Protein AF-A0A1W9JA20-F1 (afdb_monomer)

Radius of gyration: 19.47 Å; Cα contacts (8 Å, |Δi|>4): 277; chains: 1; bounding box: 74×27×49 Å

Mean predicted aligned error: 7.64 Å

Sequence (150 aa):
MNIKDDNSDQLSATNKVINPKSLDDIVRKVRDELQIRLANELEIQGMQADIDMSTSEDIYDNWSLISFITPHHTYFRLIGEARSCKKIKISSSIFLVDSKNSAASTWIGPVYQLGTPNEGEPDINHLMCLCFYLHDIGIGSTFGVPEFFY

Solvent-accessible surface area (backbone atoms only — not comparable to full-atom values): 8794 Å² total; per-residue (Å²): 136,84,83,79,85,87,76,83,84,79,80,77,75,71,82,66,80,63,77,52,86,45,56,67,56,35,41,64,67,42,57,90,52,40,42,48,42,73,58,49,70,69,59,50,60,74,24,57,46,93,71,84,69,92,65,55,76,47,39,28,28,59,23,45,53,36,30,40,39,42,93,87,50,74,50,32,28,43,36,21,36,28,63,90,74,75,40,78,45,72,54,67,50,44,58,34,31,16,82,89,80,30,31,38,30,29,78,88,64,60,27,34,35,50,53,51,68,44,86,75,79,72,52,63,68,55,50,49,52,51,34,52,50,36,42,72,76,67,45,12,77,77,33,41,30,54,78,82,89,132

Structure (mmCIF, N/CA/C/O backbone):
data_AF-A0A1W9JA20-F1
#
_entry.id   AF-A0A1W9JA20-F1
#
loop_
_atom_site.group_PDB
_atom_site.id
_atom_site.type_symbol
_atom_site.label_atom_id
_atom_site.label_alt_id
_atom_site.label_comp_id
_atom_site.label_asym_id
_atom_site.label_entity_id
_atom_site.label_seq_id
_atom_site.pdbx_PDB_ins_code
_atom_site.Cartn_x
_atom_site.Cartn_y
_atom_site.Cartn_z
_atom_site.occupancy
_atom_site.B_iso_or_equiv
_atom_site.auth_seq_id
_atom_site.auth_comp_id
_atom_site.auth_asym_id
_atom_site.auth_atom_id
_atom_site.pdbx_PDB_model_num
ATOM 1 N N . MET A 1 1 ? -57.351 2.263 31.684 1.00 39.16 1 MET A N 1
ATOM 2 C CA . MET A 1 1 ? -56.017 1.643 31.801 1.00 39.16 1 MET A CA 1
ATOM 3 C C . MET A 1 1 ? -55.287 1.997 30.512 1.00 39.16 1 MET A C 1
ATOM 5 O O . MET A 1 1 ? -55.555 1.379 29.496 1.00 39.16 1 MET A O 1
ATOM 9 N N . ASN A 1 2 ? -54.534 3.102 30.512 1.00 36.88 2 ASN A N 1
ATOM 10 C CA . ASN A 1 2 ? -53.803 3.591 29.337 1.00 36.88 2 ASN A CA 1
ATOM 11 C C . ASN A 1 2 ? -52.396 3.003 29.390 1.00 36.88 2 ASN A C 1
ATOM 13 O O . ASN A 1 2 ? -51.619 3.375 30.268 1.00 36.88 2 ASN A O 1
ATOM 17 N N . ILE A 1 3 ? -52.097 2.078 28.483 1.00 46.84 3 ILE A N 1
ATOM 18 C CA . ILE A 1 3 ? -50.737 1.597 28.261 1.00 46.84 3 ILE A CA 1
ATOM 19 C C . ILE A 1 3 ? -50.075 2.630 27.350 1.00 46.84 3 ILE A C 1
ATOM 21 O O . ILE A 1 3 ? -50.508 2.847 26.222 1.00 46.84 3 ILE A O 1
ATOM 25 N N . LYS A 1 4 ? -49.097 3.347 27.908 1.00 47.56 4 LYS A N 1
ATOM 26 C CA . LYS A 1 4 ? -48.147 4.151 27.146 1.00 47.56 4 LYS A CA 1
ATOM 27 C C . LYS A 1 4 ? -47.209 3.176 26.438 1.00 47.56 4 LYS A C 1
ATOM 29 O O . LYS A 1 4 ? -46.406 2.536 27.111 1.00 47.56 4 LYS A O 1
ATOM 34 N N . ASP A 1 5 ? -47.308 3.082 25.119 1.00 47.91 5 ASP A N 1
ATOM 35 C CA . ASP A 1 5 ? -46.261 2.469 24.303 1.00 47.91 5 ASP A CA 1
ATOM 36 C C . ASP A 1 5 ? -45.160 3.509 24.079 1.00 47.91 5 ASP A C 1
ATOM 38 O O . ASP A 1 5 ? -45.166 4.290 23.132 1.00 47.91 5 ASP A O 1
ATOM 42 N N . ASP A 1 6 ? -44.249 3.540 25.046 1.00 53.19 6 ASP A N 1
ATOM 43 C CA . ASP A 1 6 ? -43.072 4.402 25.141 1.00 53.19 6 ASP A CA 1
ATOM 44 C C . ASP A 1 6 ? -41.864 3.681 24.514 1.00 53.19 6 ASP A C 1
ATOM 46 O O . ASP A 1 6 ? -40.923 3.292 25.203 1.00 53.19 6 ASP A O 1
ATOM 50 N N . ASN A 1 7 ? -41.944 3.358 23.215 1.00 49.97 7 ASN A N 1
ATOM 51 C CA . ASN A 1 7 ? -40.923 2.516 22.571 1.00 49.97 7 ASN A CA 1
ATOM 52 C C . ASN A 1 7 ? -40.637 2.844 21.093 1.00 49.97 7 ASN A C 1
ATOM 54 O O . ASN A 1 7 ? -40.244 1.967 20.325 1.00 49.97 7 ASN A O 1
ATOM 58 N N . SER A 1 8 ? -40.815 4.101 20.672 1.00 45.69 8 SER A N 1
ATOM 59 C CA . SER A 1 8 ? -40.436 4.556 19.320 1.00 45.69 8 SER A CA 1
ATOM 60 C C . SER A 1 8 ? -39.028 5.158 19.217 1.00 45.69 8 SER A C 1
ATOM 62 O O . SER A 1 8 ? -38.548 5.368 18.105 1.00 45.69 8 SER A O 1
ATOM 64 N N . ASP A 1 9 ? -38.336 5.394 20.336 1.00 46.34 9 ASP A N 1
ATOM 65 C CA . ASP A 1 9 ? -37.213 6.349 20.369 1.00 46.34 9 ASP A CA 1
ATOM 66 C C . ASP A 1 9 ? -35.808 5.726 20.519 1.00 46.34 9 ASP A C 1
ATOM 68 O O . ASP A 1 9 ? -34.854 6.434 20.832 1.00 46.34 9 ASP A O 1
ATOM 72 N N . GLN A 1 10 ? -35.619 4.421 20.269 1.00 44.81 10 GLN A N 1
ATOM 73 C CA . GLN A 1 10 ? -34.287 3.784 20.408 1.00 44.81 10 GLN A CA 1
ATOM 74 C C . GLN A 1 10 ? -33.666 3.175 19.141 1.00 44.81 10 GLN A C 1
ATOM 76 O O . GLN A 1 10 ? -32.565 2.635 19.215 1.00 44.81 10 GLN A O 1
ATOM 81 N N . LEU A 1 11 ? -34.280 3.300 17.960 1.00 42.81 11 LEU A N 1
ATOM 82 C CA . LEU A 1 11 ? -33.7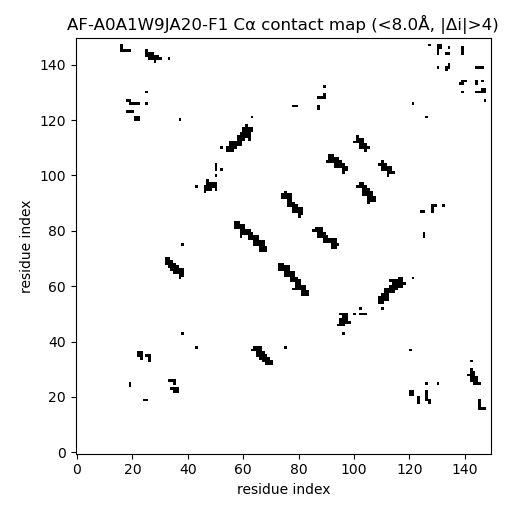23 2.711 16.724 1.00 42.81 11 LEU A CA 1
ATOM 83 C C . LEU A 1 11 ? -33.112 3.712 15.734 1.00 42.81 11 LEU A C 1
ATOM 85 O O . LEU A 1 11 ? -32.604 3.304 14.693 1.00 42.81 11 LEU A O 1
ATOM 89 N N . SER A 1 12 ? -33.061 5.004 16.059 1.00 40.94 12 SER A N 1
ATOM 90 C CA . SER A 1 12 ? -32.376 6.007 15.233 1.00 40.94 12 SER A CA 1
ATOM 91 C C . SER A 1 12 ? -30.962 6.314 15.734 1.00 40.94 12 SER A C 1
ATOM 93 O O . SER A 1 12 ? -30.542 7.473 15.745 1.00 40.94 12 SER A O 1
ATOM 95 N N . ALA A 1 13 ? -30.199 5.296 16.144 1.00 44.47 13 ALA A N 1
ATOM 96 C CA . ALA A 1 13 ? -28.748 5.430 16.206 1.00 44.47 13 ALA A CA 1
ATOM 97 C C . ALA A 1 13 ? -28.250 5.514 14.759 1.00 44.47 13 ALA A C 1
ATOM 99 O O . ALA A 1 13 ? -27.925 4.518 14.124 1.00 44.47 13 ALA A O 1
ATOM 100 N N . THR A 1 14 ? -28.318 6.726 14.215 1.00 40.81 14 THR A N 1
ATOM 101 C CA . THR A 1 14 ? -27.842 7.140 12.901 1.00 40.81 14 THR A CA 1
ATOM 102 C C . THR A 1 14 ? -26.516 6.449 12.587 1.00 40.81 14 THR A C 1
ATOM 104 O O . THR A 1 14 ? -25.459 6.909 13.020 1.00 40.81 14 THR A O 1
ATOM 107 N N . ASN A 1 15 ? -26.560 5.383 11.781 1.00 48.25 15 ASN A N 1
ATOM 108 C CA . ASN A 1 15 ? -25.437 4.955 10.952 1.00 48.25 15 ASN A CA 1
ATOM 109 C C . ASN A 1 15 ? -25.220 6.064 9.923 1.00 48.25 15 ASN A C 1
ATOM 111 O O . ASN A 1 15 ? -25.585 5.964 8.754 1.00 48.25 15 ASN A O 1
ATOM 115 N N . LYS A 1 16 ? -24.721 7.206 10.396 1.00 54.25 16 LYS A N 1
ATOM 116 C CA . LYS A 1 16 ? -24.304 8.296 9.540 1.00 54.25 16 LYS A CA 1
ATOM 117 C C . LYS A 1 16 ? -23.157 7.702 8.732 1.00 54.25 16 LYS A C 1
ATOM 119 O O . LYS A 1 16 ? -22.160 7.276 9.313 1.00 54.25 16 LYS A O 1
ATOM 124 N N . VAL A 1 17 ? -23.333 7.604 7.419 1.00 58.72 17 VAL A N 1
ATOM 125 C CA . VAL A 1 17 ? -22.258 7.232 6.500 1.00 58.72 17 VAL A CA 1
ATOM 126 C C . VAL A 1 17 ? -21.182 8.304 6.664 1.00 58.72 17 VAL A C 1
ATOM 128 O O . VAL A 1 17 ? -21.326 9.430 6.192 1.00 58.72 17 VAL A O 1
ATOM 131 N N . ILE A 1 18 ? -20.167 8.009 7.474 1.00 73.56 18 ILE A N 1
ATOM 132 C CA . ILE A 1 18 ? -19.044 8.910 7.715 1.00 73.56 18 ILE A CA 1
ATOM 133 C C . ILE A 1 18 ? -17.933 8.438 6.792 1.00 73.56 18 ILE A C 1
ATOM 135 O O . ILE A 1 18 ? -17.288 7.426 7.072 1.00 73.56 18 ILE A O 1
ATOM 139 N N . ASN A 1 19 ? -17.718 9.189 5.718 1.00 83.62 19 ASN A N 1
ATOM 140 C CA . ASN A 1 19 ? -16.559 9.041 4.848 1.00 83.62 19 ASN A CA 1
ATOM 141 C C . ASN A 1 19 ? -15.269 9.239 5.675 1.00 83.62 19 ASN A C 1
ATOM 143 O O . ASN A 1 19 ? -15.218 10.202 6.451 1.00 83.62 19 ASN A O 1
ATOM 147 N N . PRO A 1 20 ? -14.250 8.365 5.559 1.00 88.50 20 PRO A N 1
ATOM 148 C CA . PRO A 1 20 ? -12.968 8.560 6.218 1.00 88.50 20 PRO A CA 1
ATOM 149 C C . PRO A 1 20 ? -12.317 9.826 5.670 1.00 88.50 20 PRO A C 1
ATOM 151 O O . PRO A 1 20 ? -12.357 10.076 4.465 1.00 88.50 20 PRO A O 1
ATOM 154 N N . LYS A 1 21 ? -11.740 10.637 6.556 1.00 90.25 21 LYS A N 1
ATOM 155 C CA . LYS A 1 21 ? -10.963 11.818 6.158 1.00 90.25 21 LYS 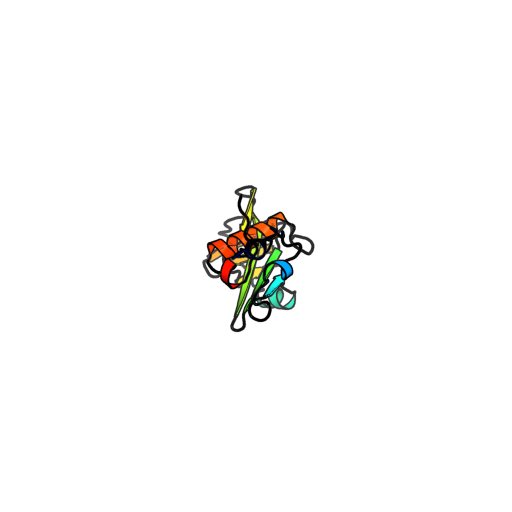A CA 1
ATOM 156 C C . LYS A 1 21 ? -9.460 11.556 6.188 1.00 90.25 21 LYS A C 1
ATOM 158 O O . LYS A 1 21 ? -8.706 12.365 5.662 1.00 90.25 21 LYS A O 1
ATOM 163 N N . SER A 1 22 ? -9.057 10.448 6.804 1.00 93.38 22 SER A N 1
ATOM 164 C CA . SER A 1 22 ? -7.688 9.951 6.902 1.00 93.38 22 SER A CA 1
ATOM 165 C C . SER A 1 22 ? -7.686 8.427 7.061 1.00 93.38 22 SER A C 1
ATOM 167 O O . SER A 1 22 ? -8.730 7.809 7.298 1.00 93.38 22 SER A O 1
ATOM 169 N N . LEU A 1 23 ? -6.510 7.816 6.970 1.00 92.81 23 LEU A N 1
ATOM 170 C CA . LEU A 1 23 ? -6.248 6.409 7.252 1.00 92.81 23 LEU A CA 1
ATOM 171 C C . LEU A 1 23 ? -6.632 6.052 8.698 1.00 92.81 23 LEU A C 1
ATOM 173 O O . LEU A 1 23 ? -7.258 5.018 8.929 1.00 92.81 23 LEU A O 1
ATOM 177 N N . ASP A 1 24 ? -6.378 6.951 9.653 1.00 90.00 24 ASP A N 1
ATOM 178 C CA . ASP A 1 24 ? -6.768 6.779 11.062 1.00 90.00 24 ASP A CA 1
ATOM 179 C C . ASP A 1 24 ? -8.296 6.701 11.256 1.00 90.00 24 ASP A C 1
ATOM 181 O O . ASP A 1 24 ? -8.791 6.066 12.194 1.00 90.00 24 ASP A O 1
ATOM 185 N N . ASP A 1 25 ? -9.080 7.320 10.367 1.00 89.19 25 ASP A N 1
ATOM 186 C CA . ASP A 1 25 ? -10.547 7.283 10.414 1.00 89.19 25 ASP A CA 1
ATOM 187 C C . ASP A 1 25 ? -11.146 5.965 9.895 1.00 89.19 25 ASP A C 1
ATOM 189 O O . ASP A 1 25 ? -12.354 5.731 10.074 1.00 89.19 25 ASP A O 1
ATOM 193 N N . ILE A 1 26 ? -10.329 5.112 9.262 1.00 90.00 26 ILE A N 1
ATOM 194 C CA . ILE A 1 26 ? -10.754 3.831 8.688 1.00 90.00 26 ILE A CA 1
ATOM 195 C C . ILE A 1 26 ? -10.997 2.799 9.787 1.00 90.00 26 ILE A C 1
ATOM 197 O O . ILE A 1 26 ? -12.040 2.153 9.781 1.00 90.00 26 ILE A O 1
ATOM 201 N N . VAL A 1 27 ? -10.091 2.642 10.755 1.00 88.56 27 VAL A N 1
ATOM 202 C CA . VAL A 1 27 ? -10.294 1.705 11.874 1.00 88.56 27 VAL A CA 1
ATOM 203 C C . VAL A 1 27 ? -10.990 2.434 13.019 1.00 88.56 27 VAL A C 1
ATOM 205 O O . VAL A 1 27 ? -10.481 3.429 13.534 1.00 88.56 27 VAL A O 1
ATOM 208 N N . ARG A 1 28 ? -12.166 1.956 13.445 1.00 86.44 28 ARG A N 1
ATOM 209 C CA . ARG A 1 28 ? -12.993 2.662 14.449 1.00 86.44 28 ARG A CA 1
ATOM 210 C C . ARG A 1 28 ? -13.236 1.893 15.736 1.00 86.44 28 ARG A C 1
ATOM 212 O O . ARG A 1 28 ? -13.446 2.527 16.763 1.00 86.44 28 ARG A O 1
ATOM 219 N N . LYS A 1 29 ? -13.242 0.558 15.692 1.00 83.81 29 LYS A N 1
ATOM 220 C CA . LYS A 1 29 ? -13.588 -0.268 16.863 1.00 83.81 29 LYS A CA 1
ATOM 221 C C . LYS A 1 29 ? -12.374 -0.711 17.670 1.00 83.81 29 LYS A C 1
ATOM 223 O O . LYS A 1 29 ? -12.414 -0.639 18.889 1.00 83.81 29 LYS A O 1
ATOM 228 N N . VAL A 1 30 ? -11.312 -1.152 16.999 1.00 83.50 30 VAL A N 1
ATOM 229 C CA . VAL A 1 30 ? -10.144 -1.777 17.645 1.00 83.50 30 VAL A CA 1
ATOM 230 C C . VAL A 1 30 ? -8.844 -1.119 17.179 1.00 83.50 30 VAL A C 1
ATOM 232 O O . VAL A 1 30 ? -7.952 -1.751 16.626 1.00 83.50 30 VAL A O 1
ATOM 235 N N . ARG A 1 31 ? -8.740 0.200 17.387 1.00 84.94 31 ARG A N 1
ATOM 236 C CA . ARG A 1 31 ? -7.548 0.994 17.015 1.00 84.94 31 ARG A CA 1
ATOM 237 C C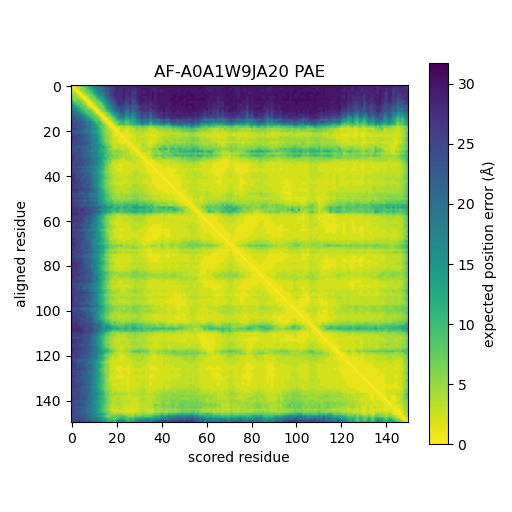 . ARG A 1 31 ? -6.264 0.538 17.719 1.00 84.94 31 ARG A C 1
ATOM 239 O O . ARG A 1 31 ? -5.173 0.788 17.216 1.00 84.94 31 ARG A O 1
ATOM 246 N N . ASP A 1 32 ? -6.406 -0.144 18.852 1.00 83.38 32 ASP A N 1
ATOM 247 C CA . ASP A 1 32 ? -5.289 -0.729 19.597 1.00 83.38 32 ASP A CA 1
ATOM 248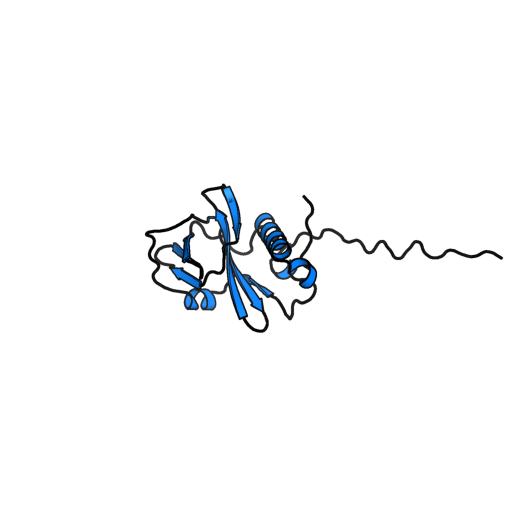 C C . ASP A 1 32 ? -4.803 -2.055 18.981 1.00 83.38 32 ASP A C 1
ATOM 250 O O . ASP A 1 32 ? -3.674 -2.472 19.223 1.00 83.38 32 ASP A O 1
ATOM 254 N N . GLU A 1 33 ? -5.635 -2.713 18.164 1.00 86.56 33 GLU A N 1
ATOM 255 C CA . GLU A 1 33 ? -5.326 -3.996 17.516 1.00 86.56 33 GLU A CA 1
ATOM 256 C C . GLU A 1 33 ? -4.981 -3.845 16.034 1.00 86.56 33 GLU A C 1
ATOM 258 O O . GLU A 1 33 ? -4.259 -4.667 15.481 1.00 86.56 33 GLU A O 1
ATOM 263 N N . LEU A 1 34 ? -5.496 -2.821 15.359 1.00 89.69 34 LEU A N 1
ATOM 264 C CA . LEU A 1 34 ? -5.153 -2.550 13.971 1.00 89.69 34 LEU A CA 1
ATOM 265 C C . LEU A 1 34 ? -4.934 -1.061 13.763 1.00 89.69 34 LEU A C 1
ATOM 267 O O . LEU A 1 34 ? -5.824 -0.247 14.006 1.00 89.69 34 LEU A O 1
ATOM 271 N N . GLN A 1 35 ? -3.767 -0.731 13.222 1.00 93.62 35 GLN A N 1
ATOM 272 C CA . GLN A 1 35 ? -3.458 0.607 12.741 1.00 93.62 35 GLN A CA 1
ATOM 273 C C . GLN A 1 35 ? -3.178 0.559 11.246 1.00 93.62 35 GLN A C 1
ATOM 275 O O . GLN A 1 35 ? -2.483 -0.334 10.755 1.00 93.62 35 GLN A O 1
ATOM 280 N N . ILE A 1 36 ? -3.727 1.535 10.532 1.00 95.56 36 ILE A N 1
ATOM 281 C CA . ILE A 1 36 ? -3.493 1.744 9.109 1.00 95.56 36 ILE A CA 1
ATOM 282 C C . ILE A 1 36 ? -2.855 3.117 8.987 1.00 95.56 36 ILE A C 1
ATOM 284 O O . ILE A 1 36 ? -3.453 4.106 9.395 1.00 95.56 36 ILE A O 1
ATOM 288 N N . ARG A 1 37 ? -1.646 3.176 8.440 1.00 96.44 37 ARG A N 1
ATOM 289 C CA . ARG A 1 37 ? -0.923 4.433 8.231 1.00 96.44 37 ARG A CA 1
ATOM 290 C C . ARG A 1 37 ? -0.030 4.346 7.006 1.00 96.44 37 ARG A C 1
ATOM 292 O O . ARG A 1 37 ? 0.188 3.263 6.470 1.00 96.44 37 ARG A O 1
ATOM 299 N N . LEU A 1 38 ? 0.533 5.472 6.590 1.00 97.62 38 LEU A N 1
ATOM 300 C CA . LEU A 1 38 ? 1.625 5.463 5.623 1.00 97.62 38 LEU A CA 1
ATOM 301 C C . LEU A 1 38 ? 2.841 4.715 6.193 1.00 97.62 38 LEU A C 1
ATOM 303 O O . LEU A 1 38 ? 3.136 4.786 7.397 1.00 97.62 38 LEU A O 1
ATOM 307 N N . ALA A 1 39 ? 3.543 3.998 5.319 1.00 97.19 39 ALA A N 1
ATOM 308 C CA . ALA A 1 39 ? 4.833 3.413 5.638 1.00 97.19 39 ALA A CA 1
ATOM 309 C C . ALA A 1 39 ? 5.843 4.518 5.932 1.00 97.19 39 ALA A C 1
ATOM 311 O O . ALA A 1 39 ? 5.925 5.515 5.214 1.00 97.19 39 ALA A O 1
ATOM 312 N N . ASN A 1 40 ? 6.592 4.351 7.018 1.00 96.19 40 ASN A N 1
ATOM 313 C CA . ASN A 1 40 ? 7.624 5.308 7.386 1.00 96.19 40 ASN A CA 1
ATOM 314 C C . ASN A 1 40 ? 8.947 4.985 6.678 1.00 96.19 40 ASN A C 1
ATOM 316 O O . ASN A 1 40 ? 9.130 3.913 6.102 1.00 96.19 40 ASN A O 1
ATOM 320 N N . GLU A 1 41 ? 9.889 5.921 6.739 1.00 95.50 41 GLU A N 1
ATOM 321 C CA . GLU A 1 41 ? 11.169 5.783 6.047 1.00 95.50 41 GLU A CA 1
ATOM 322 C C . GLU A 1 41 ? 11.976 4.561 6.516 1.00 95.50 41 GLU A C 1
ATOM 324 O O . GLU A 1 41 ? 12.549 3.865 5.686 1.00 95.50 41 GLU A O 1
ATOM 329 N N . LEU A 1 42 ? 11.975 4.247 7.817 1.00 96.81 42 LEU A N 1
ATOM 330 C CA . LEU A 1 42 ? 12.693 3.083 8.352 1.00 96.81 42 LEU A CA 1
ATOM 331 C C . LEU A 1 42 ? 12.108 1.763 7.836 1.00 96.81 42 LEU A C 1
ATOM 333 O O . LEU A 1 42 ? 12.851 0.834 7.526 1.00 96.81 42 LEU A O 1
ATOM 337 N N . GLU A 1 43 ? 10.783 1.681 7.722 1.00 96.94 43 GLU A N 1
ATOM 338 C CA . GLU A 1 43 ? 10.095 0.529 7.140 1.00 96.94 43 GLU A CA 1
ATOM 339 C C . GLU A 1 43 ? 10.460 0.364 5.664 1.00 96.94 43 GLU A C 1
ATOM 341 O O . GLU A 1 43 ? 10.809 -0.737 5.241 1.00 96.94 43 GLU A O 1
ATOM 346 N N . ILE A 1 44 ? 10.441 1.457 4.896 1.00 96.25 44 ILE A N 1
ATOM 347 C CA . ILE A 1 44 ? 10.808 1.452 3.473 1.00 96.25 44 ILE A CA 1
ATOM 348 C C . ILE A 1 44 ? 12.274 1.045 3.292 1.00 96.25 44 ILE A C 1
ATOM 350 O O . ILE A 1 44 ? 12.569 0.169 2.481 1.00 96.25 44 ILE A O 1
ATOM 354 N N . GLN A 1 45 ? 13.188 1.613 4.084 1.00 96.44 45 GLN A N 1
ATOM 355 C CA . GLN A 1 45 ? 14.606 1.246 4.077 1.00 96.44 45 GLN A CA 1
ATOM 356 C C . GLN A 1 45 ? 14.810 -0.238 4.416 1.00 96.44 45 GLN A C 1
ATOM 358 O O . GLN A 1 45 ? 15.643 -0.897 3.798 1.00 96.44 45 GLN A O 1
ATOM 363 N N . GLY A 1 46 ? 14.026 -0.787 5.350 1.00 96.62 46 GLY A N 1
ATOM 364 C CA . GLY A 1 46 ? 14.061 -2.207 5.709 1.00 96.62 46 GLY A CA 1
ATOM 365 C C . GLY A 1 46 ? 13.599 -3.159 4.599 1.00 96.62 46 GLY A C 1
ATOM 366 O O . GLY A 1 46 ? 13.936 -4.340 4.643 1.00 96.62 46 GLY A O 1
ATOM 367 N N . MET A 1 47 ? 12.865 -2.659 3.601 1.00 96.88 47 MET A N 1
ATOM 368 C CA . MET A 1 47 ? 12.423 -3.412 2.420 1.00 96.88 47 MET A CA 1
ATOM 369 C C . MET A 1 47 ? 13.330 -3.201 1.198 1.00 96.88 47 MET A C 1
ATOM 371 O O . MET A 1 47 ? 13.058 -3.755 0.134 1.00 96.88 47 MET A O 1
ATOM 375 N N . GLN A 1 48 ? 14.382 -2.385 1.306 1.00 97.38 48 GLN A N 1
ATOM 376 C CA . GLN A 1 48 ? 15.177 -1.990 0.149 1.00 97.38 48 GLN A CA 1
ATOM 377 C C . GLN A 1 48 ? 15.959 -3.179 -0.438 1.00 97.38 48 GLN A C 1
ATOM 379 O O . GLN A 1 48 ? 16.760 -3.812 0.251 1.00 97.38 48 GLN A O 1
ATOM 384 N N . ALA A 1 49 ? 15.771 -3.449 -1.730 1.00 96.44 49 ALA A N 1
ATOM 385 C CA . ALA A 1 49 ? 16.516 -4.459 -2.483 1.00 96.44 49 ALA A CA 1
ATOM 386 C C . ALA A 1 49 ? 16.592 -4.102 -3.973 1.00 96.44 49 ALA A C 1
ATOM 388 O O . ALA A 1 49 ? 15.800 -3.299 -4.462 1.00 96.44 49 ALA A O 1
ATOM 389 N N . ASP A 1 50 ? 17.529 -4.720 -4.692 1.00 96.00 50 ASP A N 1
ATOM 390 C CA . ASP A 1 50 ? 17.574 -4.649 -6.154 1.00 96.00 50 ASP A CA 1
ATOM 391 C C . ASP A 1 50 ? 16.506 -5.589 -6.733 1.00 96.00 50 ASP A C 1
ATOM 393 O O . ASP A 1 50 ? 16.494 -6.787 -6.431 1.00 96.00 50 ASP A O 1
ATOM 397 N N . ILE A 1 51 ? 15.604 -5.054 -7.559 1.00 95.12 51 ILE A N 1
ATOM 398 C CA . ILE A 1 51 ? 14.504 -5.819 -8.163 1.00 95.12 51 ILE A CA 1
ATOM 399 C C . ILE A 1 51 ? 14.745 -5.976 -9.668 1.00 95.12 51 ILE A C 1
ATOM 401 O O . ILE A 1 51 ? 15.013 -5.001 -10.375 1.00 95.12 51 ILE A O 1
ATOM 405 N N . ASP A 1 52 ? 14.613 -7.209 -10.172 1.00 92.19 52 ASP A N 1
ATOM 406 C CA . ASP A 1 52 ? 14.603 -7.471 -11.613 1.00 92.19 52 ASP A CA 1
ATOM 407 C C . ASP A 1 52 ? 13.287 -6.984 -12.237 1.00 92.19 52 ASP A C 1
ATOM 409 O O . ASP A 1 52 ? 12.198 -7.454 -11.906 1.00 92.19 52 ASP A O 1
ATOM 413 N N . MET A 1 53 ? 13.406 -6.043 -13.170 1.00 89.56 53 MET A N 1
ATOM 414 C CA . MET A 1 53 ? 12.284 -5.394 -13.849 1.00 89.56 53 MET A CA 1
ATOM 415 C C . MET A 1 53 ? 11.832 -6.115 -15.121 1.00 89.56 53 MET A C 1
ATOM 417 O O . MET A 1 53 ? 10.950 -5.619 -15.820 1.00 89.56 53 MET A O 1
ATOM 421 N N . SER A 1 54 ? 12.409 -7.275 -15.444 1.00 87.69 54 SER A N 1
ATOM 422 C CA . SER A 1 54 ? 12.098 -8.031 -16.664 1.00 87.69 54 SER A CA 1
ATOM 423 C C . SER A 1 54 ? 10.624 -8.449 -16.799 1.00 87.69 54 SER A C 1
ATOM 425 O O . SER A 1 54 ? 10.170 -8.730 -17.908 1.00 87.69 54 SER A O 1
ATOM 427 N N . THR A 1 55 ? 9.868 -8.472 -15.696 1.00 81.75 55 THR A N 1
ATOM 428 C CA . THR A 1 55 ? 8.494 -8.999 -15.622 1.00 81.75 55 THR A CA 1
ATOM 429 C C . THR A 1 55 ? 7.500 -8.036 -14.963 1.00 81.75 55 THR A C 1
ATOM 431 O O . THR A 1 55 ? 6.538 -8.479 -14.338 1.00 81.75 55 THR A O 1
ATOM 434 N N . SER A 1 56 ? 7.702 -6.718 -15.084 1.00 85.12 56 SER A N 1
ATOM 435 C CA . SER A 1 56 ? 6.774 -5.758 -14.471 1.00 85.12 56 SER A CA 1
ATOM 436 C C . SER A 1 56 ? 5.343 -5.898 -15.019 1.00 85.12 56 SER A C 1
ATOM 438 O O . SER A 1 56 ? 5.117 -5.912 -16.230 1.00 85.12 56 SER A O 1
ATOM 440 N N . GLU A 1 57 ? 4.366 -6.018 -14.116 1.00 87.94 57 GLU A N 1
ATOM 441 C CA . GLU A 1 57 ? 2.961 -6.249 -14.483 1.00 87.94 57 GLU A CA 1
ATOM 442 C C . GLU A 1 57 ? 2.218 -4.953 -14.821 1.00 87.94 57 GLU A C 1
ATOM 444 O O . GLU A 1 57 ? 1.390 -4.923 -15.732 1.00 87.94 57 GLU A O 1
ATOM 449 N N . ASP A 1 58 ? 2.481 -3.879 -14.071 1.00 94.38 58 ASP A N 1
ATOM 450 C CA . ASP A 1 58 ? 1.802 -2.592 -14.228 1.00 94.38 58 ASP A CA 1
ATOM 451 C C . ASP A 1 58 ? 2.633 -1.444 -13.638 1.00 94.38 58 ASP A C 1
ATOM 453 O O . ASP A 1 58 ? 3.622 -1.661 -12.927 1.00 94.38 58 ASP A O 1
ATOM 457 N N . ILE A 1 59 ? 2.191 -0.216 -13.908 1.00 96.75 59 ILE A N 1
ATOM 458 C CA . ILE A 1 59 ? 2.730 1.010 -13.322 1.00 96.75 59 ILE A CA 1
ATOM 459 C C . ILE A 1 59 ? 1.652 1.647 -12.445 1.00 96.75 59 ILE A C 1
ATOM 461 O O . ILE A 1 59 ? 0.531 1.872 -12.907 1.00 96.75 59 ILE A O 1
ATOM 465 N N . TYR A 1 60 ? 1.997 1.943 -11.196 1.00 97.38 60 TYR A N 1
ATOM 466 C CA . TYR A 1 60 ? 1.119 2.630 -10.252 1.00 97.38 60 TYR A CA 1
ATOM 467 C C . TYR A 1 60 ? 1.544 4.096 -10.163 1.00 97.38 60 TYR A C 1
ATOM 469 O O . TYR A 1 60 ? 2.648 4.387 -9.708 1.00 97.38 60 TYR A O 1
ATOM 477 N N . ASP A 1 61 ? 0.684 5.009 -10.607 1.00 97.75 61 ASP A N 1
ATOM 478 C CA . ASP A 1 61 ? 0.819 6.447 -10.356 1.00 97.75 61 ASP A CA 1
ATOM 479 C C . ASP A 1 61 ? 0.026 6.854 -9.114 1.00 97.75 61 ASP A C 1
ATOM 481 O O . ASP A 1 61 ? -0.810 6.096 -8.622 1.00 97.75 61 ASP A O 1
ATOM 485 N N . ASN A 1 62 ? 0.288 8.065 -8.621 1.00 97.38 62 ASN A N 1
ATOM 486 C CA . ASN A 1 62 ? -0.347 8.636 -7.437 1.00 97.38 62 ASN A CA 1
ATOM 487 C C . ASN A 1 62 ? -0.365 7.644 -6.260 1.00 97.38 62 ASN A C 1
ATOM 489 O O . ASN A 1 62 ? -1.387 7.415 -5.618 1.00 97.38 62 ASN A O 1
ATOM 493 N N . TRP A 1 63 ? 0.759 6.957 -6.047 1.00 97.44 63 TRP A N 1
ATOM 494 C CA . TRP A 1 63 ? 0.787 5.782 -5.184 1.00 97.44 63 TRP A CA 1
ATOM 495 C C . TRP A 1 63 ? 1.186 6.112 -3.745 1.00 97.44 63 TRP A C 1
ATOM 497 O O . TRP A 1 63 ? 1.989 7.004 -3.481 1.00 97.44 63 TRP A O 1
ATOM 507 N N . SER A 1 64 ? 0.679 5.333 -2.796 1.00 97.81 64 SER A N 1
ATOM 508 C CA . SER A 1 64 ? 1.105 5.340 -1.397 1.00 97.81 64 SER A CA 1
ATOM 509 C C . SER A 1 64 ? 1.420 3.922 -0.935 1.00 97.81 64 SER A C 1
ATOM 511 O O . SER A 1 64 ? 0.724 2.968 -1.290 1.00 97.81 64 SER A O 1
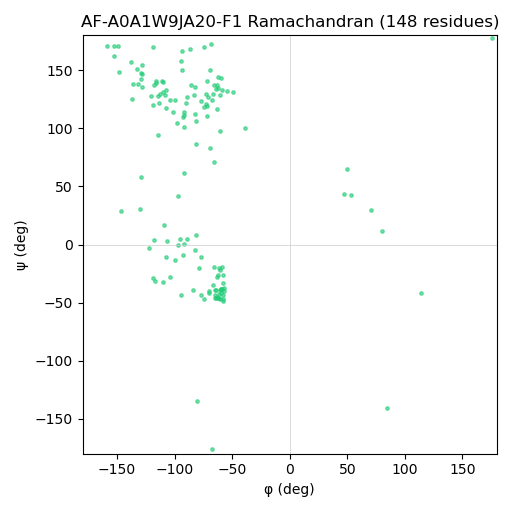ATOM 513 N N . LEU A 1 65 ? 2.460 3.776 -0.114 1.00 97.56 65 LEU A N 1
ATOM 514 C CA . LEU A 1 65 ? 2.747 2.519 0.570 1.00 97.56 65 LEU A CA 1
ATOM 515 C C . LEU A 1 65 ? 2.068 2.539 1.941 1.00 97.56 65 LEU A C 1
ATOM 517 O O . LEU A 1 65 ? 2.407 3.355 2.796 1.00 97.56 65 LEU A O 1
ATOM 521 N N . ILE A 1 66 ? 1.084 1.664 2.128 1.00 97.81 66 ILE A N 1
ATOM 522 C CA . ILE A 1 66 ? 0.253 1.596 3.330 1.00 97.81 66 ILE A CA 1
ATOM 523 C C . ILE A 1 66 ? 0.761 0.480 4.237 1.00 97.81 66 ILE A C 1
ATOM 525 O O . ILE A 1 66 ? 0.828 -0.679 3.822 1.00 97.81 66 ILE A O 1
ATOM 529 N N . SER A 1 67 ? 1.068 0.829 5.482 1.00 97.56 67 SER A N 1
ATOM 530 C CA . SER A 1 67 ? 1.368 -0.102 6.565 1.00 97.56 67 SER A CA 1
ATOM 531 C C . SER A 1 67 ? 0.090 -0.490 7.291 1.00 97.56 67 SER A C 1
ATOM 533 O O . SER A 1 67 ? -0.643 0.362 7.794 1.00 97.56 67 SER A O 1
ATOM 535 N N . PHE A 1 68 ? -0.126 -1.793 7.405 1.00 95.50 68 PHE A N 1
ATOM 536 C CA . PHE A 1 68 ? -1.122 -2.388 8.280 1.00 95.50 68 PHE A CA 1
ATOM 537 C C . PHE A 1 68 ? -0.413 -3.046 9.450 1.00 95.50 68 PHE A C 1
ATOM 539 O O . PHE A 1 68 ? 0.365 -3.983 9.262 1.00 95.50 68 PHE A O 1
ATOM 546 N N . ILE A 1 69 ? -0.680 -2.559 10.653 1.00 94.81 69 ILE A N 1
ATOM 547 C CA . ILE 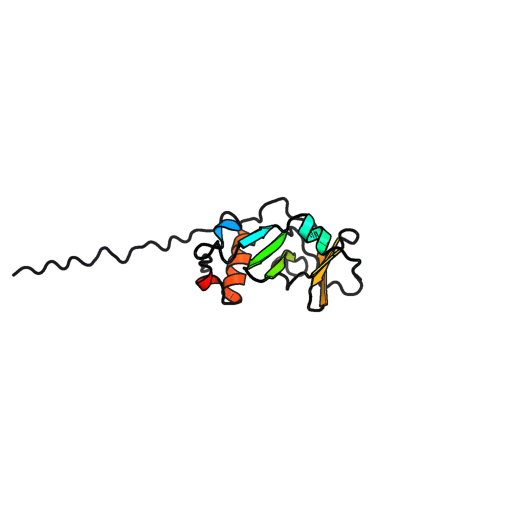A 1 69 ? 0.025 -2.964 11.866 1.00 94.81 69 ILE A CA 1
ATOM 548 C C . ILE A 1 69 ? -0.958 -3.693 12.761 1.00 94.81 69 ILE A C 1
ATOM 550 O O . ILE A 1 69 ? -1.976 -3.130 13.149 1.00 94.81 69 ILE A O 1
ATOM 554 N N . THR A 1 70 ? -0.626 -4.935 13.088 1.00 92.12 70 THR A N 1
ATOM 555 C CA . THR A 1 70 ? -1.359 -5.796 14.023 1.00 92.12 70 THR A CA 1
ATOM 556 C C . THR A 1 70 ? -0.447 -6.162 15.200 1.00 92.12 70 THR A C 1
ATOM 558 O O . THR A 1 70 ? 0.764 -5.946 15.099 1.00 92.12 70 THR A O 1
ATOM 561 N N . PRO A 1 71 ? -0.944 -6.782 16.290 1.00 91.06 71 PRO A N 1
ATOM 562 C CA . PRO A 1 71 ? -0.102 -7.149 17.432 1.00 91.06 71 PRO A CA 1
ATOM 563 C C . PRO A 1 71 ? 1.020 -8.134 17.088 1.00 91.06 71 PRO A C 1
ATOM 565 O O . PRO A 1 71 ? 1.983 -8.261 17.840 1.00 91.06 71 PRO A O 1
ATOM 568 N N . HIS A 1 72 ? 0.890 -8.861 15.976 1.00 91.31 72 HIS A N 1
ATOM 569 C CA . HIS A 1 72 ? 1.817 -9.926 15.600 1.00 91.31 72 HIS A CA 1
ATOM 570 C C . HIS A 1 72 ? 2.671 -9.577 14.386 1.00 91.31 72 HIS A C 1
ATOM 572 O O . HIS A 1 72 ? 3.813 -10.023 14.295 1.00 91.31 72 HIS A O 1
ATOM 578 N N . HIS A 1 73 ? 2.131 -8.792 13.452 1.00 93.12 73 HIS A N 1
ATOM 579 C CA . HIS A 1 73 ? 2.765 -8.549 12.163 1.00 93.12 73 HIS A CA 1
ATOM 580 C C . HIS A 1 73 ? 2.456 -7.153 11.624 1.00 93.12 73 HIS A C 1
ATOM 582 O O . HIS A 1 73 ? 1.346 -6.641 11.789 1.00 93.12 73 HIS A O 1
ATOM 588 N N . THR A 1 74 ? 3.419 -6.606 10.887 1.00 94.81 74 THR A N 1
ATOM 589 C CA . THR A 1 74 ? 3.210 -5.478 9.978 1.00 94.81 74 THR A CA 1
ATOM 590 C C . THR A 1 74 ? 3.270 -5.996 8.550 1.00 94.81 74 THR A C 1
ATOM 592 O O . THR A 1 74 ? 4.181 -6.748 8.203 1.00 94.81 74 THR A O 1
ATOM 595 N N . TYR A 1 75 ? 2.308 -5.610 7.721 1.00 94.81 75 TYR A N 1
ATOM 596 C CA . TYR A 1 75 ? 2.322 -5.904 6.292 1.00 94.81 75 TYR A CA 1
ATOM 597 C C . TYR A 1 75 ? 2.074 -4.636 5.485 1.00 94.81 75 TYR A C 1
ATOM 599 O O . TYR A 1 75 ? 1.344 -3.742 5.908 1.00 94.81 75 TYR A O 1
ATOM 607 N N . PHE A 1 76 ? 2.685 -4.580 4.306 1.00 97.12 76 PHE A N 1
ATOM 608 C CA . PHE A 1 76 ? 2.670 -3.405 3.448 1.00 97.12 76 PHE A CA 1
ATOM 609 C C . PHE A 1 76 ? 1.850 -3.680 2.195 1.00 97.12 76 PHE A C 1
ATOM 611 O O . PHE A 1 76 ? 1.901 -4.776 1.633 1.00 97.12 76 PHE A O 1
ATOM 618 N N . ARG A 1 77 ? 1.082 -2.695 1.743 1.00 96.75 77 ARG A N 1
ATOM 619 C CA . ARG A 1 77 ? 0.322 -2.754 0.489 1.00 96.75 77 ARG A CA 1
ATOM 620 C C . ARG A 1 77 ? 0.579 -1.479 -0.290 1.00 96.75 77 ARG A C 1
ATOM 622 O O . ARG A 1 77 ? 0.576 -0.397 0.290 1.00 96.75 77 ARG A O 1
ATOM 629 N N . LEU A 1 78 ? 0.757 -1.601 -1.595 1.00 96.94 78 LEU A N 1
ATOM 630 C CA . LEU A 1 78 ? 0.751 -0.459 -2.492 1.00 96.94 78 LEU A CA 1
ATOM 631 C C . LEU A 1 78 ? -0.701 -0.136 -2.840 1.00 96.94 78 LEU A C 1
ATOM 633 O O . LEU A 1 78 ? -1.441 -1.026 -3.256 1.00 96.94 78 LEU A O 1
ATOM 637 N N . ILE A 1 79 ? -1.103 1.118 -2.689 1.00 97.75 79 ILE A N 1
ATOM 638 C CA . ILE A 1 79 ? -2.340 1.638 -3.272 1.00 97.75 79 ILE A CA 1
ATOM 639 C C . ILE A 1 79 ? -1.976 2.716 -4.283 1.00 97.75 79 ILE A C 1
ATOM 641 O O . ILE A 1 79 ? -1.062 3.494 -4.032 1.00 97.75 79 ILE A O 1
ATOM 645 N N . GLY A 1 80 ? -2.649 2.755 -5.426 1.00 97.75 80 GLY A N 1
ATOM 646 C CA . GLY A 1 80 ? -2.413 3.788 -6.430 1.00 97.75 80 GLY A CA 1
ATOM 647 C C . GLY A 1 80 ? -3.231 3.573 -7.693 1.00 97.75 80 GLY A C 1
ATOM 648 O O . GLY A 1 80 ? -3.954 2.582 -7.833 1.00 97.75 80 GLY A O 1
ATOM 649 N N . GLU A 1 81 ? -3.105 4.506 -8.622 1.00 97.94 81 GLU A N 1
ATOM 650 C CA . GLU A 1 81 ? -3.762 4.489 -9.920 1.00 97.94 81 GLU A CA 1
ATOM 651 C C . GLU A 1 81 ? -2.984 3.602 -10.895 1.00 97.94 81 GLU A C 1
ATOM 653 O O . GLU A 1 81 ? -1.918 3.956 -11.398 1.00 97.94 81 GLU A O 1
ATOM 658 N N . ALA A 1 82 ? -3.536 2.427 -11.180 1.00 96.94 82 ALA A N 1
ATOM 659 C CA . ALA A 1 82 ? -2.946 1.483 -12.114 1.00 96.94 82 ALA A CA 1
ATOM 660 C C . ALA A 1 82 ? -3.140 1.961 -13.562 1.00 96.94 82 ALA A C 1
ATOM 662 O O . ALA A 1 82 ? -4.282 2.079 -14.037 1.00 96.94 82 ALA A O 1
ATOM 663 N N . ARG A 1 83 ? -2.041 2.207 -14.289 1.00 96.50 83 ARG A N 1
ATOM 664 C CA . ARG A 1 83 ? -2.079 2.745 -15.662 1.00 96.50 83 ARG A CA 1
ATOM 665 C C . ARG A 1 83 ? -2.835 1.845 -16.632 1.00 96.50 83 ARG A C 1
ATOM 667 O O . ARG A 1 83 ? -3.563 2.365 -17.481 1.00 96.50 83 ARG A O 1
ATOM 674 N N . SER A 1 84 ? -2.701 0.523 -16.505 1.00 95.69 84 SER A N 1
ATOM 675 C CA . SER A 1 84 ? -3.335 -0.439 -17.420 1.00 95.69 84 SER A CA 1
ATOM 676 C C . SER A 1 84 ? -4.858 -0.287 -17.507 1.00 95.69 84 SER A C 1
ATOM 678 O O . SER A 1 84 ? -5.439 -0.423 -18.584 1.00 95.69 84 SER A O 1
ATOM 680 N N . CYS A 1 85 ? -5.516 0.023 -16.385 1.00 94.06 85 CYS A N 1
ATOM 681 C CA . CYS A 1 85 ? -6.975 0.072 -16.292 1.00 94.06 85 CYS A CA 1
ATOM 682 C C . CYS A 1 85 ? -7.539 1.423 -15.847 1.00 94.06 85 CYS A C 1
ATOM 684 O O . CYS A 1 85 ? -8.762 1.553 -15.786 1.00 94.06 85 CYS A O 1
ATOM 686 N N . LYS A 1 86 ? -6.687 2.409 -15.534 1.00 93.56 86 LYS A N 1
ATOM 687 C CA . LYS A 1 86 ? -7.075 3.750 -15.058 1.00 93.56 86 LYS A CA 1
ATOM 688 C C . LYS A 1 86 ? -8.007 3.699 -13.841 1.00 93.56 86 LYS A C 1
ATOM 690 O O . LYS A 1 86 ? -9.019 4.395 -13.787 1.00 93.56 86 LYS A O 1
ATOM 695 N N . LYS A 1 87 ? -7.703 2.806 -12.896 1.00 95.56 87 LYS A N 1
ATOM 696 C CA . LYS A 1 87 ? -8.455 2.626 -11.644 1.00 95.56 87 LYS A CA 1
ATOM 697 C C . LYS A 1 87 ? -7.490 2.563 -10.474 1.00 95.56 87 LYS A C 1
ATOM 699 O O . LYS A 1 87 ? -6.378 2.063 -10.632 1.00 95.56 87 LYS A O 1
ATOM 704 N N . ILE A 1 88 ? -7.956 2.993 -9.306 1.00 97.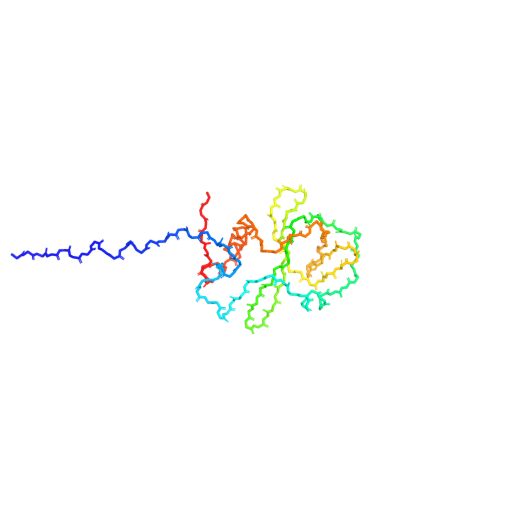00 88 ILE A N 1
ATOM 705 C CA . ILE A 1 88 ? -7.243 2.766 -8.051 1.00 97.00 88 ILE A CA 1
ATOM 706 C C . ILE A 1 88 ? -7.256 1.264 -7.763 1.00 97.00 88 ILE A C 1
ATOM 708 O O . ILE A 1 88 ? -8.306 0.617 -7.827 1.00 97.00 88 ILE A O 1
ATOM 712 N N . LYS A 1 89 ? -6.084 0.710 -7.477 1.00 96.31 89 LYS A N 1
ATOM 713 C CA . LYS A 1 89 ? -5.896 -0.681 -7.075 1.00 96.31 89 LYS A CA 1
ATOM 714 C C . LYS A 1 89 ? -5.080 -0.747 -5.799 1.00 96.31 89 LYS A C 1
ATOM 716 O O . LYS A 1 89 ? -4.252 0.119 -5.534 1.00 96.31 89 LYS A O 1
ATOM 721 N N . ILE A 1 90 ? -5.276 -1.835 -5.066 1.00 96.00 90 ILE A N 1
ATOM 722 C CA . ILE A 1 90 ? -4.450 -2.225 -3.928 1.00 96.00 90 ILE A CA 1
ATOM 723 C C . ILE A 1 90 ? -3.707 -3.499 -4.322 1.00 96.00 90 ILE A C 1
ATOM 725 O O . ILE A 1 90 ? -4.309 -4.433 -4.851 1.00 96.00 90 ILE A O 1
ATOM 729 N N . SER A 1 91 ? -2.394 -3.519 -4.127 1.00 94.81 91 SER A N 1
ATOM 730 C CA . SER A 1 91 ? -1.556 -4.672 -4.443 1.00 94.81 91 SER A CA 1
ATOM 731 C C . SER A 1 91 ? -1.724 -5.801 -3.424 1.00 94.81 91 SER A C 1
ATOM 733 O O . SER A 1 91 ? -2.229 -5.620 -2.315 1.00 94.81 91 SER A O 1
ATOM 735 N N . SER A 1 92 ? -1.167 -6.972 -3.738 1.00 93.00 92 SER A N 1
ATOM 736 C CA . SER A 1 92 ? -0.803 -7.945 -2.705 1.00 93.00 92 SER A CA 1
ATOM 737 C C . SER A 1 92 ? 0.365 -7.420 -1.836 1.00 93.00 92 SER A C 1
ATOM 739 O O . SER A 1 92 ? 0.735 -6.248 -1.919 1.00 93.00 92 SER A O 1
ATOM 741 N N . SER A 1 93 ? 0.879 -8.225 -0.896 1.00 95.44 93 SER A N 1
ATOM 742 C CA . SER A 1 93 ? 1.741 -7.700 0.172 1.00 95.44 93 SER A CA 1
ATOM 743 C C . SER A 1 93 ? 3.093 -7.351 -0.418 1.00 95.44 93 SER A C 1
ATOM 745 O O . SER A 1 93 ? 3.750 -8.240 -0.963 1.00 95.44 93 SER A O 1
ATOM 747 N N . ILE A 1 94 ? 3.492 -6.088 -0.303 1.00 96.62 94 ILE A N 1
ATOM 748 C CA . ILE A 1 94 ? 4.811 -5.619 -0.712 1.00 96.62 94 ILE A CA 1
ATOM 749 C C . ILE A 1 94 ? 5.830 -6.132 0.298 1.00 96.62 94 ILE A C 1
ATOM 751 O O . ILE A 1 94 ? 5.630 -6.013 1.508 1.00 96.62 94 ILE A O 1
ATOM 755 N N . PHE A 1 95 ? 6.890 -6.742 -0.220 1.00 96.06 95 PHE A N 1
ATOM 756 C CA . PHE A 1 95 ? 7.994 -7.259 0.581 1.00 96.06 95 PHE A CA 1
ATOM 757 C C . PHE A 1 95 ? 9.310 -6.554 0.256 1.00 96.06 95 PHE A C 1
ATOM 759 O O . PHE A 1 95 ? 10.128 -6.384 1.153 1.00 96.06 95 PHE A O 1
ATOM 766 N N . LEU A 1 96 ? 9.498 -6.117 -0.995 1.00 96.81 96 LEU A N 1
ATOM 767 C CA . LEU A 1 96 ? 10.700 -5.411 -1.431 1.00 96.81 96 LEU A CA 1
ATOM 768 C C . LEU A 1 96 ? 10.349 -4.110 -2.146 1.00 96.81 96 LEU A C 1
ATOM 770 O O . LEU A 1 96 ? 9.357 -4.042 -2.877 1.00 96.81 96 LEU A O 1
ATOM 774 N N . VAL A 1 97 ? 11.214 -3.115 -1.985 1.00 97.12 97 VAL A N 1
ATOM 775 C CA . VAL A 1 97 ? 11.174 -1.837 -2.696 1.00 97.12 97 VAL A CA 1
ATOM 776 C C . VAL A 1 97 ? 12.542 -1.581 -3.318 1.00 97.12 97 VAL A C 1
ATOM 778 O O . VAL A 1 97 ? 13.569 -1.750 -2.671 1.00 97.12 97 VAL A O 1
ATOM 781 N N . ASP A 1 98 ? 12.560 -1.145 -4.571 1.00 96.75 98 ASP A N 1
ATOM 782 C CA . ASP A 1 98 ? 13.754 -0.680 -5.262 1.00 96.75 98 ASP A CA 1
ATOM 783 C C . ASP A 1 98 ? 13.599 0.810 -5.571 1.00 96.75 98 ASP A C 1
ATOM 785 O O . ASP A 1 98 ? 13.026 1.203 -6.589 1.00 96.75 98 ASP A O 1
ATOM 789 N N . SER A 1 99 ? 14.119 1.660 -4.686 1.00 93.56 99 SER A N 1
ATOM 790 C CA . SER A 1 99 ? 14.082 3.113 -4.880 1.00 93.56 99 SER A CA 1
ATOM 791 C C . SER A 1 99 ? 14.853 3.591 -6.120 1.00 93.56 99 SER A C 1
ATOM 793 O O . SER A 1 99 ? 14.516 4.634 -6.677 1.00 93.56 99 SER A O 1
ATOM 795 N N . LYS A 1 100 ? 15.870 2.848 -6.582 1.00 94.19 100 LYS A N 1
ATOM 796 C CA . LYS A 1 100 ? 16.704 3.232 -7.732 1.00 94.19 100 LYS A CA 1
ATOM 797 C C . LYS A 1 100 ? 15.981 2.984 -9.051 1.00 94.19 100 LYS A C 1
ATOM 799 O O . LYS A 1 100 ? 16.027 3.833 -9.936 1.00 94.19 100 LYS A O 1
ATOM 804 N N . ASN A 1 101 ? 15.322 1.834 -9.168 1.00 94.00 101 ASN A N 1
ATOM 805 C CA . ASN A 1 101 ? 14.549 1.469 -10.357 1.00 94.00 101 ASN A CA 1
ATOM 806 C C . ASN A 1 101 ? 13.072 1.877 -10.255 1.00 94.00 101 ASN A C 1
ATOM 808 O O . ASN A 1 101 ? 12.310 1.629 -11.189 1.00 94.00 101 ASN A O 1
ATOM 812 N N . SER A 1 102 ? 12.679 2.503 -9.139 1.00 95.88 102 SER A N 1
ATOM 813 C CA . SER A 1 102 ? 11.296 2.849 -8.808 1.00 95.88 102 SER A CA 1
ATOM 814 C C . SER A 1 102 ? 10.386 1.635 -8.978 1.00 95.88 102 SER A C 1
ATOM 816 O O . SER A 1 102 ? 9.530 1.601 -9.858 1.00 95.88 102 SER A O 1
ATOM 818 N N . ALA A 1 103 ? 10.601 0.609 -8.159 1.00 97.06 103 ALA A N 1
ATOM 819 C CA . ALA A 1 103 ? 9.856 -0.641 -8.239 1.00 97.06 103 ALA A CA 1
ATOM 820 C C . ALA A 1 103 ? 9.460 -1.175 -6.866 1.00 97.06 103 ALA A C 1
ATOM 822 O O . ALA A 1 103 ? 10.097 -0.879 -5.857 1.00 97.06 103 ALA A O 1
ATOM 823 N N . ALA A 1 104 ? 8.418 -1.996 -6.836 1.00 96.88 104 ALA A N 1
ATOM 824 C CA . ALA A 1 104 ? 8.023 -2.747 -5.658 1.00 96.88 104 ALA A CA 1
ATOM 825 C C . ALA A 1 104 ? 7.678 -4.183 -6.049 1.00 96.88 104 ALA A C 1
ATOM 827 O O . ALA A 1 104 ? 7.013 -4.416 -7.057 1.00 96.88 104 ALA A O 1
ATOM 828 N N . SER A 1 105 ? 8.118 -5.145 -5.245 1.00 95.94 105 SER A N 1
ATOM 829 C CA . SER A 1 105 ? 7.845 -6.563 -5.463 1.00 95.94 105 SER A CA 1
ATOM 830 C C . SER A 1 105 ? 7.008 -7.124 -4.325 1.00 95.94 105 SER A C 1
ATOM 832 O O . SER A 1 105 ? 7.173 -6.780 -3.147 1.00 95.94 105 SER A O 1
ATOM 834 N N . THR A 1 106 ? 6.076 -7.987 -4.700 1.00 94.06 106 THR A N 1
ATOM 835 C CA . THR A 1 106 ? 5.193 -8.668 -3.761 1.00 94.06 106 THR A CA 1
ATOM 836 C C . THR A 1 106 ? 5.744 -10.029 -3.374 1.00 94.06 106 THR A C 1
ATOM 838 O O . THR A 1 106 ? 6.479 -10.662 -4.127 1.00 94.06 106 THR A O 1
ATOM 841 N N . TRP A 1 107 ? 5.302 -10.548 -2.228 1.00 84.81 107 TRP A N 1
ATOM 842 C CA . TRP A 1 107 ? 5.671 -11.902 -1.796 1.00 84.81 107 TRP A CA 1
ATOM 843 C C . TRP A 1 107 ? 5.281 -13.002 -2.802 1.00 84.81 107 TRP A C 1
ATOM 845 O O . TRP A 1 107 ? 5.889 -14.067 -2.833 1.00 84.81 107 TRP A O 1
ATOM 855 N N . ILE A 1 108 ? 4.248 -12.757 -3.615 1.00 82.50 108 ILE A N 1
ATOM 856 C CA . ILE A 1 108 ? 3.691 -13.745 -4.547 1.00 82.50 108 ILE A CA 1
ATOM 857 C C . ILE A 1 108 ? 4.256 -13.637 -5.972 1.00 82.50 108 ILE A C 1
ATOM 859 O O . ILE A 1 108 ? 3.809 -14.380 -6.841 1.00 82.50 108 ILE A O 1
ATOM 863 N N . GLY A 1 109 ? 5.233 -12.754 -6.219 1.00 82.75 109 GLY A N 1
ATOM 864 C CA . GLY A 1 109 ? 5.966 -12.680 -7.491 1.00 82.75 109 GLY A CA 1
ATOM 865 C C . GLY A 1 109 ? 5.772 -11.409 -8.333 1.00 82.75 109 GLY A C 1
ATOM 866 O O . GLY A 1 109 ? 6.780 -10.919 -8.837 1.00 82.75 109 GLY A O 1
ATOM 867 N N . PRO A 1 110 ? 4.557 -10.837 -8.479 1.00 89.81 110 PRO A N 1
ATOM 868 C CA . PRO A 1 110 ? 4.333 -9.596 -9.208 1.00 89.81 110 PRO A CA 1
ATOM 869 C C . PRO A 1 110 ? 5.284 -8.478 -8.796 1.00 89.81 110 PRO A C 1
ATOM 871 O O . PRO A 1 110 ? 5.435 -8.181 -7.602 1.00 89.81 110 PRO A O 1
ATOM 874 N N . VAL A 1 111 ? 5.867 -7.849 -9.815 1.00 94.56 111 VAL A N 1
ATOM 875 C CA . VAL A 1 111 ? 6.670 -6.633 -9.718 1.00 94.56 111 VAL A CA 1
ATOM 876 C C . VAL A 1 111 ? 5.869 -5.488 -10.322 1.00 94.56 111 VAL A C 1
ATOM 878 O O . VAL A 1 111 ? 5.384 -5.580 -11.450 1.00 94.56 111 VAL A O 1
ATOM 881 N N . TYR A 1 112 ? 5.750 -4.394 -9.583 1.00 96.06 112 TYR A N 1
ATOM 882 C CA . TYR A 1 112 ? 5.121 -3.165 -10.048 1.00 96.06 112 TYR A CA 1
ATOM 883 C C . TYR A 1 112 ? 6.172 -2.086 -10.223 1.00 96.06 112 TYR A C 1
ATOM 885 O O . TYR A 1 112 ? 7.057 -1.921 -9.381 1.00 96.06 112 TYR A O 1
ATOM 893 N N . GLN A 1 113 ? 6.039 -1.314 -11.292 1.00 97.25 113 GLN A N 1
ATOM 894 C CA . GLN A 1 113 ? 6.776 -0.072 -11.425 1.00 97.25 113 GLN A CA 1
ATOM 895 C C . GLN A 1 113 ? 6.043 1.033 -10.657 1.00 97.25 113 GLN A C 1
ATOM 897 O O . GLN A 1 113 ? 4.821 1.179 -10.730 1.00 97.25 113 GLN A O 1
ATOM 902 N N . LEU A 1 114 ? 6.806 1.820 -9.918 1.00 97.00 114 LEU A N 1
ATOM 903 C CA . LEU A 1 114 ? 6.348 2.968 -9.159 1.00 97.00 114 LEU A CA 1
ATOM 904 C C . LEU A 1 114 ? 6.488 4.203 -10.050 1.00 97.00 114 LEU A C 1
ATOM 906 O O . LEU A 1 114 ? 7.591 4.602 -10.419 1.00 97.00 114 LEU A O 1
ATOM 910 N N . GLY A 1 115 ? 5.350 4.766 -10.444 1.00 96.88 115 GLY A N 1
ATOM 911 C CA . GLY A 1 115 ? 5.274 6.037 -11.148 1.00 96.88 115 GLY A CA 1
ATOM 912 C C . GLY A 1 115 ? 5.385 7.201 -10.168 1.00 96.88 115 GLY A C 1
ATOM 913 O O . GLY A 1 115 ? 6.221 7.205 -9.262 1.00 96.88 115 GLY A O 1
ATOM 914 N N . THR A 1 116 ? 4.522 8.199 -10.325 1.00 96.56 116 THR A N 1
ATOM 915 C CA . THR A 1 116 ? 4.522 9.364 -9.430 1.00 96.56 116 THR A CA 1
ATOM 916 C C . THR A 1 116 ? 4.006 8.978 -8.035 1.00 96.56 116 THR A C 1
ATOM 918 O O . THR A 1 116 ? 2.916 8.414 -7.954 1.00 96.56 116 THR A O 1
ATOM 921 N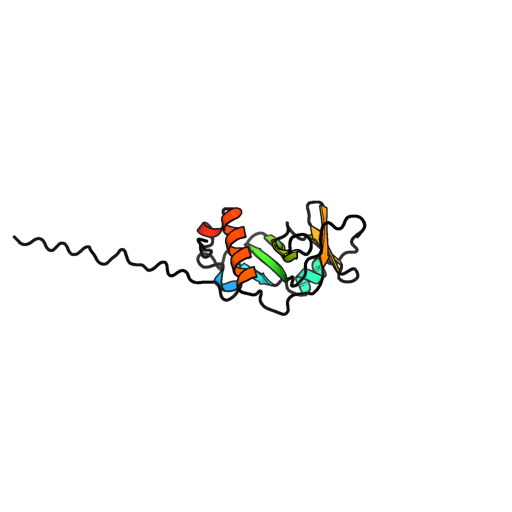 N . PRO A 1 117 ? 4.735 9.254 -6.939 1.00 96.56 117 PRO A N 1
ATOM 922 C CA . PRO A 1 117 ? 4.213 9.034 -5.592 1.00 96.56 117 PRO A CA 1
ATOM 923 C C . PRO A 1 117 ? 3.091 10.031 -5.276 1.00 96.56 117 PRO A C 1
ATOM 925 O O . PRO A 1 117 ? 3.099 11.157 -5.769 1.00 96.56 117 PRO A O 1
ATOM 928 N N . ASN A 1 118 ? 2.144 9.627 -4.434 1.00 95.25 118 ASN A N 1
ATOM 929 C CA . ASN A 1 118 ? 1.202 10.545 -3.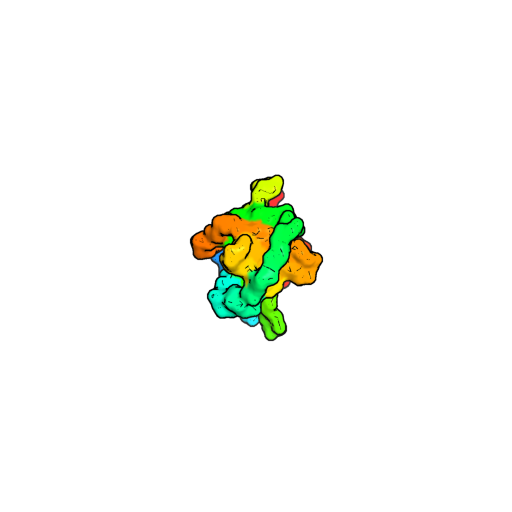807 1.00 95.25 118 ASN A CA 1
ATOM 930 C C . ASN A 1 118 ? 1.930 11.388 -2.746 1.00 95.25 118 ASN A C 1
ATOM 932 O O . ASN A 1 118 ? 2.763 10.878 -1.990 1.00 95.25 118 ASN A O 1
ATOM 936 N N . GLU A 1 119 ? 1.593 12.671 -2.663 1.00 91.69 119 GLU A N 1
ATOM 937 C CA . GLU A 1 119 ? 2.160 13.585 -1.674 1.00 91.69 119 GLU A CA 1
ATOM 938 C C . GLU A 1 119 ? 1.280 13.622 -0.418 1.00 91.69 119 GLU A C 1
ATOM 940 O O . GLU A 1 119 ? 0.261 14.307 -0.359 1.00 91.69 119 GLU A O 1
ATOM 945 N N . GLY A 1 120 ? 1.703 12.900 0.622 1.00 92.06 120 GLY A N 1
ATOM 946 C CA . GLY A 1 120 ? 1.033 12.900 1.921 1.00 92.06 120 GLY A CA 1
ATOM 947 C C . GLY A 1 120 ? -0.137 11.920 2.008 1.00 92.06 120 GLY A C 1
ATOM 948 O O . GLY A 1 120 ? -0.041 10.779 1.558 1.00 92.06 120 GLY A O 1
ATOM 949 N N . GLU A 1 121 ? -1.211 12.343 2.676 1.00 93.50 121 GLU A N 1
ATOM 950 C CA . GLU A 1 121 ? -2.368 11.492 2.965 1.00 93.50 121 GLU A CA 1
ATOM 951 C C . GLU A 1 121 ? -3.104 11.093 1.670 1.00 93.50 121 GLU A C 1
ATOM 953 O O . GLU A 1 121 ? -3.310 11.948 0.802 1.00 93.50 121 GLU A O 1
ATOM 958 N N . PRO A 1 122 ? -3.533 9.827 1.512 1.00 96.06 122 PRO A N 1
ATOM 959 C CA . PRO A 1 122 ? -4.346 9.425 0.369 1.00 96.06 122 PRO A CA 1
ATOM 960 C C . PRO A 1 122 ? -5.663 10.204 0.284 1.00 96.06 122 PRO A C 1
ATOM 962 O O . PRO A 1 122 ? -6.304 10.491 1.297 1.00 96.06 122 PRO A O 1
ATOM 965 N N . ASP A 1 123 ? -6.088 10.519 -0.940 1.00 94.69 123 ASP A N 1
ATOM 966 C CA . ASP A 1 123 ? -7.349 11.219 -1.171 1.00 94.69 123 ASP A CA 1
ATOM 967 C C . ASP A 1 123 ? -8.575 10.355 -0.818 1.00 94.69 123 ASP A C 1
ATOM 969 O O . ASP A 1 123 ? -8.490 9.153 -0.553 1.00 94.69 123 ASP A O 1
ATOM 973 N N . ILE A 1 124 ? -9.764 10.960 -0.859 1.00 93.56 124 ILE A N 1
ATOM 974 C CA . ILE A 1 124 ? -11.003 10.258 -0.506 1.00 93.56 124 ILE A CA 1
ATOM 975 C C . ILE A 1 124 ? -11.260 9.007 -1.361 1.00 93.56 124 ILE A C 1
ATOM 977 O O . ILE A 1 124 ? -11.800 8.027 -0.851 1.00 93.56 124 ILE A O 1
ATOM 981 N N . ASN A 1 125 ? -10.862 9.003 -2.635 1.00 94.25 125 ASN A N 1
ATOM 982 C CA . ASN A 1 125 ? -11.081 7.858 -3.516 1.00 94.25 125 ASN A CA 1
ATOM 983 C C . ASN A 1 125 ? -10.185 6.682 -3.108 1.00 94.25 125 ASN A C 1
ATOM 985 O O . ASN A 1 125 ? -10.641 5.536 -3.081 1.00 94.25 125 ASN A O 1
ATOM 989 N N . HIS A 1 126 ? -8.938 6.966 -2.731 1.00 95.88 126 HIS A N 1
ATOM 990 C CA . HIS A 1 126 ? -8.006 5.980 -2.194 1.00 95.88 126 HIS A CA 1
ATOM 991 C C . HIS A 1 126 ? -8.488 5.437 -0.848 1.00 95.88 126 HIS A C 1
ATOM 993 O O . HIS A 1 126 ? -8.529 4.220 -0.659 1.00 95.88 126 HIS A O 1
ATOM 999 N N . LEU A 1 127 ? -8.928 6.313 0.061 1.00 95.69 127 LEU A N 1
ATOM 1000 C CA . LEU A 1 127 ? -9.463 5.899 1.360 1.00 95.69 127 LEU A CA 1
ATOM 1001 C C . LEU A 1 127 ? -10.714 5.020 1.202 1.00 95.69 127 LEU A C 1
ATOM 1003 O O . LEU A 1 127 ? -10.826 3.986 1.860 1.00 95.69 127 LEU A O 1
ATOM 1007 N N . MET A 1 128 ? -11.627 5.373 0.291 1.00 93.88 128 MET A N 1
ATOM 1008 C CA . MET A 1 128 ? -12.794 4.543 -0.025 1.00 93.88 128 MET A CA 1
ATOM 1009 C C . MET A 1 128 ? -12.388 3.187 -0.608 1.00 93.88 128 MET A C 1
ATOM 1011 O O . MET A 1 128 ? -12.908 2.162 -0.169 1.00 93.88 128 MET A O 1
ATOM 1015 N N . CYS A 1 129 ? -11.441 3.157 -1.553 1.00 94.81 129 CYS A N 1
ATOM 1016 C CA . CYS A 1 129 ? -10.908 1.912 -2.111 1.00 94.81 129 CYS A CA 1
ATOM 1017 C C . CYS A 1 129 ? -10.324 1.007 -1.014 1.00 94.81 129 CYS A C 1
ATOM 1019 O O . CYS A 1 129 ? -10.580 -0.197 -1.007 1.00 94.81 129 CYS A O 1
ATOM 1021 N N . LEU A 1 130 ? -9.624 1.590 -0.037 1.00 95.12 130 LEU A N 1
ATOM 1022 C CA . LEU A 1 130 ? -9.088 0.867 1.113 1.00 95.12 130 LEU A CA 1
ATOM 1023 C C . LEU A 1 130 ? -10.192 0.283 1.997 1.00 95.12 130 LEU A C 1
ATOM 1025 O O . LEU A 1 130 ? -10.113 -0.882 2.381 1.00 95.12 130 LEU A O 1
ATOM 1029 N N . CYS A 1 131 ? -11.251 1.044 2.273 1.00 94.06 131 CYS A N 1
ATOM 1030 C CA . CYS A 1 131 ? -12.403 0.528 3.007 1.00 94.06 131 CYS A CA 1
ATOM 1031 C C . CYS A 1 131 ? -13.087 -0.632 2.275 1.00 94.06 131 CYS A C 1
ATOM 1033 O O . CYS A 1 131 ? -13.366 -1.657 2.899 1.00 94.06 131 CYS A O 1
ATOM 1035 N N . PHE A 1 132 ? -13.316 -0.500 0.964 1.00 93.25 132 PHE A N 1
ATOM 1036 C CA . PHE A 1 132 ? -13.883 -1.576 0.147 1.00 93.25 132 PHE A CA 1
ATOM 1037 C C . PHE A 1 132 ? -13.022 -2.835 0.200 1.00 93.25 132 PHE A C 1
ATOM 1039 O O . PHE A 1 132 ? -13.547 -3.915 0.448 1.00 93.25 132 PHE A O 1
ATOM 1046 N N . TYR A 1 133 ? -11.706 -2.692 0.042 1.00 93.75 133 TYR A N 1
ATOM 1047 C CA . TYR A 1 133 ? -10.772 -3.810 0.136 1.00 93.75 133 TYR A CA 1
ATOM 1048 C C . TYR A 1 133 ? -10.850 -4.526 1.490 1.00 93.75 133 TYR A C 1
ATOM 1050 O O . TYR A 1 133 ? -10.878 -5.751 1.531 1.00 93.75 133 TYR A O 1
ATOM 1058 N N . LEU A 1 134 ? -10.935 -3.790 2.603 1.00 93.31 134 LEU A N 1
ATOM 1059 C CA . LEU A 1 134 ? -11.014 -4.396 3.938 1.00 93.31 134 LEU A CA 1
ATOM 1060 C C . LEU A 1 134 ? -12.312 -5.174 4.165 1.00 93.31 134 LEU A C 1
ATOM 1062 O O . LEU A 1 134 ? -12.299 -6.200 4.850 1.00 93.31 134 LEU A O 1
ATOM 1066 N N . HIS A 1 135 ? -13.422 -4.710 3.593 1.00 93.00 135 HIS A N 1
ATOM 1067 C CA . HIS A 1 135 ? -14.676 -5.466 3.586 1.00 93.00 135 HIS A CA 1
ATOM 1068 C C . HIS A 1 135 ? -14.603 -6.689 2.672 1.00 93.00 135 HIS A C 1
ATOM 1070 O O . HIS A 1 135 ? -15.039 -7.760 3.085 1.00 93.00 135 HIS A O 1
ATOM 1076 N N . ASP A 1 136 ? -14.001 -6.559 1.489 1.00 93.00 136 ASP A N 1
ATOM 1077 C CA . ASP A 1 136 ? -13.841 -7.650 0.519 1.00 93.00 136 ASP A CA 1
ATOM 1078 C C . ASP A 1 136 ? -13.037 -8.826 1.098 1.00 93.00 136 ASP A C 1
ATOM 1080 O O . ASP A 1 136 ? -13.443 -9.981 0.984 1.00 93.00 136 ASP A O 1
ATOM 1084 N N . ILE A 1 137 ? -11.962 -8.543 1.843 1.00 91.25 137 ILE A N 1
ATOM 1085 C CA . ILE A 1 137 ? -11.185 -9.584 2.538 1.00 91.25 137 ILE A CA 1
ATOM 1086 C C . ILE A 1 137 ? -11.807 -10.030 3.878 1.00 91.25 137 ILE A C 1
ATOM 1088 O O . ILE A 1 137 ? -11.181 -10.772 4.635 1.00 91.25 137 ILE A O 1
ATOM 1092 N N . GLY A 1 138 ? -13.023 -9.575 4.195 1.00 90.81 138 GLY A N 1
ATOM 1093 C CA . GLY A 1 138 ? -13.825 -10.054 5.323 1.00 90.81 138 GLY A CA 1
ATOM 1094 C C . GLY A 1 138 ? -13.462 -9.488 6.696 1.00 90.81 138 GLY A C 1
ATOM 1095 O O . GLY A 1 138 ? -13.947 -10.003 7.703 1.00 90.81 138 GLY A O 1
ATOM 1096 N N . ILE A 1 139 ? -12.633 -8.442 6.774 1.00 89.38 139 ILE A N 1
ATOM 1097 C CA . ILE A 1 139 ? -12.195 -7.872 8.061 1.00 89.38 139 ILE A CA 1
ATOM 1098 C C . ILE A 1 139 ? -12.830 -6.519 8.395 1.00 89.38 139 ILE A C 1
ATOM 1100 O O . ILE A 1 139 ? -12.730 -6.051 9.530 1.00 89.38 139 ILE A O 1
ATOM 1104 N N . GLY A 1 140 ? -13.511 -5.886 7.439 1.00 89.44 140 GLY A N 1
ATOM 1105 C CA . GLY A 1 140 ? -14.044 -4.535 7.600 1.00 89.44 140 GLY A CA 1
ATOM 1106 C C . GLY A 1 140 ? -15.003 -4.388 8.786 1.00 89.44 140 GLY A C 1
ATOM 1107 O O . GLY A 1 140 ? -14.818 -3.510 9.632 1.00 89.44 140 GLY A O 1
ATOM 1108 N N . SER A 1 141 ? -15.978 -5.288 8.921 1.00 88.19 141 SER A N 1
ATOM 1109 C CA . SER A 1 141 ? -16.976 -5.263 10.003 1.00 88.19 141 SER A CA 1
ATOM 1110 C C . SER A 1 141 ? -16.361 -5.452 11.399 1.00 88.19 141 SER A C 1
ATOM 1112 O O . SER A 1 141 ? -16.751 -4.753 12.350 1.00 88.19 141 SER A O 1
ATOM 1114 N N . THR A 1 142 ? -15.360 -6.332 11.500 1.00 86.44 142 THR A N 1
ATOM 1115 C CA . THR A 1 142 ? -14.558 -6.586 12.707 1.00 86.44 142 THR A CA 1
ATOM 1116 C C . THR A 1 142 ? -13.821 -5.325 13.151 1.00 86.44 142 THR A C 1
ATOM 1118 O O . THR A 1 142 ? -13.921 -4.924 14.309 1.00 86.44 142 THR A O 1
ATOM 1121 N N . PHE A 1 143 ? -13.164 -4.631 12.219 1.00 86.38 143 PHE A N 1
ATOM 1122 C CA . PHE A 1 143 ? -12.373 -3.431 12.514 1.00 86.38 143 PHE A CA 1
ATOM 1123 C C . PHE A 1 143 ? -13.205 -2.137 12.616 1.00 86.38 143 PHE A C 1
ATOM 1125 O O . PHE A 1 143 ? -12.699 -1.077 13.006 1.00 86.38 143 PHE A O 1
ATOM 1132 N N . GLY A 1 144 ? -14.510 -2.214 12.334 1.00 86.06 144 GLY A N 1
ATOM 1133 C CA . GLY A 1 144 ? -15.397 -1.050 12.315 1.00 86.06 144 GLY A CA 1
ATOM 1134 C C . GLY A 1 144 ? -15.131 -0.124 11.131 1.00 86.06 144 GLY A C 1
ATOM 1135 O O . GLY A 1 144 ? -15.335 1.084 11.251 1.00 86.06 144 GLY A O 1
ATOM 1136 N N . VAL A 1 145 ? -14.654 -0.690 10.023 1.00 90.12 145 VAL A N 1
ATOM 1137 C CA . VAL A 1 145 ? -14.403 0.023 8.772 1.00 90.12 145 VAL A CA 1
ATOM 1138 C C . VAL A 1 145 ? -15.717 0.587 8.234 1.00 90.12 145 VAL A C 1
ATOM 1140 O O . VAL A 1 145 ? -16.716 -0.137 8.219 1.00 90.12 145 VAL A O 1
ATOM 1143 N N . PRO A 1 146 ? -15.750 1.855 7.784 1.00 87.38 146 PRO A N 1
ATOM 1144 C CA . PRO A 1 146 ? -16.943 2.442 7.185 1.00 87.38 146 PRO A CA 1
ATOM 1145 C C . PRO A 1 146 ? -17.464 1.590 6.027 1.00 87.38 146 PRO A C 1
ATOM 1147 O O . PRO A 1 146 ? -16.695 1.169 5.164 1.00 87.38 146 PRO A O 1
ATOM 1150 N N . GLU A 1 147 ? -18.766 1.328 6.015 1.00 83.00 147 GLU A N 1
ATOM 1151 C CA . GLU A 1 147 ? -19.436 0.693 4.883 1.00 83.00 147 GLU A CA 1
ATOM 1152 C C . GLU A 1 147 ? -19.833 1.753 3.857 1.00 83.00 147 GLU A C 1
ATOM 1154 O O . GLU A 1 147 ? -20.345 2.822 4.204 1.00 83.00 147 GLU A O 1
ATOM 1159 N N . PHE A 1 148 ? -19.610 1.432 2.586 1.00 72.06 148 PHE A N 1
ATOM 1160 C CA . PHE A 1 148 ? -20.049 2.229 1.452 1.00 72.06 148 PHE A CA 1
ATOM 1161 C C . PHE A 1 148 ? -20.970 1.373 0.601 1.00 72.06 148 PHE A C 1
ATOM 1163 O O . PHE A 1 148 ? -20.604 0.273 0.193 1.00 72.06 148 PHE A O 1
ATOM 1170 N N . PHE A 1 149 ? -22.151 1.902 0.317 1.00 58.31 149 PHE A N 1
ATOM 1171 C CA . PHE A 1 149 ? -23.059 1.344 -0.671 1.00 58.31 149 PHE A CA 1
ATOM 1172 C C . PHE A 1 149 ? -22.963 2.240 -1.905 1.00 58.31 149 PHE A C 1
ATOM 1174 O O . PHE A 1 149 ? -23.104 3.459 -1.776 1.00 58.31 149 PHE A O 1
ATOM 1181 N N . TYR A 1 150 ? -22.655 1.650 -3.058 1.00 47.62 150 TYR A N 1
ATOM 1182 C CA . TYR A 1 150 ? -22.640 2.328 -4.355 1.00 47.62 150 TYR A CA 1
ATOM 1183 C C . TYR A 1 150 ? -23.830 1.857 -5.187 1.00 47.62 150 TYR A C 1
ATOM 1185 O O . TYR A 1 150 ? -24.118 0.639 -5.133 1.00 47.62 150 TYR A O 1
#

Nearest PDB structures (foldseek):
  3u1w-assembly2_C  TM=4.798E-01  e=1.598E+00  Parabacteroides distasonis ATCC 8503

pLDDT: mean 87.13, std 16.06, range [36.88, 97.94]

Secondary structure (DSSP, 8-state):
-------SSSS---------SSGGGT--S-TTT-EEEEPPHHHHHHTB-----TTEEEEEEEEEEEEEE-SS-EEEEEEEEETTTTEEEEEEEEEEEETTTTEEEETTS-EEEE-SBP-SSPPHHHHHHHHHHHHHTT-HHHHTPPP---

Foldseek 3Di:
DDDPPPPPPPPPPDPPLDQDPFQQSFQDPCCVFKGKDFDDPVNQVQQEDDDDPPAADWEFAQKTWIWIDGPVDIWIWIWGQTPVVRATDIHATWRHAHPPQQWTAHPVGHIYHYDHYNDDTDDSRRSVNVLVVCVVVPNRVVRVGRDDDD